Protein AF-A0A7H4MM95-F1 (afdb_monomer_lite)

pLDDT: mean 70.47, std 9.85, range [42.0, 88.12]

Radius of gyration: 16.59 Å; chains: 1; bounding box: 43×27×44 Å

Sequence (128 aa):
MDGLHAYQGLLEYTQPLLEGISPAWLCFSIFAFNIIGHVPGAAVAQMTFTHKIFGPMLDGRRRARRRGTTAVLLASSQVDWFGPFPSSDMFGQMGLAQSTHLKYMLYNGWAIVVANIILFALLFQILV

Structure (mmCIF, N/CA/C/O backbone):
data_AF-A0A7H4MM95-F1
#
_entry.id   AF-A0A7H4MM95-F1
#
loop_
_atom_site.group_PDB
_atom_site.id
_atom_site.type_symbol
_atom_site.label_atom_id
_atom_site.label_alt_id
_atom_site.label_comp_id
_atom_site.label_asym_id
_atom_site.label_entity_id
_atom_site.label_seq_id
_atom_site.pdbx_PDB_ins_code
_atom_site.Cartn_x
_atom_site.Cartn_y
_atom_site.Cartn_z
_atom_site.occupancy
_atom_site.B_iso_or_equiv
_atom_site.auth_seq_id
_atom_site.auth_comp_id
_atom_site.auth_asym_id
_atom_site.auth_atom_id
_atom_site.pdbx_PDB_model_num
ATOM 1 N N . MET A 1 1 ? 16.427 20.203 0.662 1.00 42.00 1 MET A N 1
ATOM 2 C CA . MET A 1 1 ? 15.439 19.248 0.098 1.00 42.00 1 MET A CA 1
ATOM 3 C C . MET A 1 1 ? 16.217 18.052 -0.461 1.00 42.00 1 MET A C 1
ATOM 5 O O . MET A 1 1 ? 16.058 17.707 -1.621 1.00 42.00 1 MET A O 1
ATOM 9 N N . ASP A 1 2 ? 17.043 17.401 0.372 1.00 45.53 2 ASP A N 1
ATOM 10 C CA . ASP A 1 2 ? 18.252 16.694 -0.111 1.00 45.53 2 ASP A CA 1
ATOM 11 C C . ASP A 1 2 ? 18.274 15.184 0.201 1.00 45.53 2 ASP A C 1
ATOM 13 O O . ASP A 1 2 ? 19.254 14.496 -0.057 1.00 45.53 2 ASP A O 1
ATOM 17 N N . GLY A 1 3 ? 17.180 14.631 0.736 1.00 51.78 3 GLY A N 1
ATOM 18 C CA . GLY A 1 3 ? 17.105 13.220 1.148 1.00 51.78 3 GLY A CA 1
ATOM 19 C C . GLY A 1 3 ? 16.715 12.218 0.052 1.00 51.78 3 GLY A C 1
ATOM 20 O O . GLY A 1 3 ? 16.711 11.018 0.310 1.00 51.78 3 GLY A O 1
ATOM 21 N N . LEU A 1 4 ? 16.353 12.671 -1.157 1.00 55.25 4 LEU A N 1
ATOM 22 C CA . LEU A 1 4 ? 15.819 11.793 -2.214 1.00 55.25 4 LEU A CA 1
ATOM 23 C C . LEU A 1 4 ? 16.856 11.301 -3.238 1.00 55.25 4 LEU A C 1
ATOM 25 O O . LEU A 1 4 ? 16.538 10.421 -4.036 1.00 55.25 4 LEU A O 1
ATOM 29 N N . HIS A 1 5 ? 18.096 11.797 -3.195 1.00 56.81 5 HIS A N 1
ATOM 30 C CA . HIS A 1 5 ? 19.159 11.380 -4.121 1.00 56.81 5 HIS A CA 1
ATOM 31 C C . HIS A 1 5 ? 19.558 9.907 -3.959 1.00 56.81 5 HIS A C 1
ATOM 33 O O . HIS A 1 5 ? 19.860 9.241 -4.944 1.00 56.81 5 HIS A O 1
ATOM 39 N N . ALA A 1 6 ? 19.482 9.363 -2.740 1.00 62.00 6 ALA A N 1
ATOM 40 C CA . ALA A 1 6 ? 19.712 7.938 -2.503 1.00 62.00 6 ALA A CA 1
ATOM 41 C C . ALA A 1 6 ? 18.673 7.064 -3.225 1.00 62.00 6 ALA A C 1
ATOM 43 O O . ALA A 1 6 ? 19.019 6.033 -3.797 1.00 62.00 6 ALA A O 1
ATOM 44 N N . TYR A 1 7 ? 17.412 7.510 -3.263 1.00 57.84 7 TYR A N 1
ATOM 45 C CA . TYR A 1 7 ? 16.354 6.811 -3.988 1.00 57.84 7 TYR A CA 1
ATOM 46 C C . TYR A 1 7 ? 16.549 6.899 -5.494 1.00 57.84 7 TYR A C 1
ATOM 48 O O . TYR A 1 7 ? 16.297 5.902 -6.152 1.00 57.84 7 TYR A O 1
ATOM 56 N N . GLN A 1 8 ? 17.029 8.035 -6.017 1.00 59.84 8 GLN A N 1
ATOM 57 C CA . GLN A 1 8 ? 17.379 8.216 -7.433 1.00 59.84 8 GLN A CA 1
ATOM 58 C C . GLN A 1 8 ? 18.567 7.337 -7.865 1.00 59.84 8 GLN A C 1
ATOM 60 O O . GLN A 1 8 ? 18.514 6.730 -8.929 1.00 59.84 8 GLN A O 1
ATOM 65 N N . GLY A 1 9 ? 19.594 7.193 -7.023 1.00 63.31 9 GLY A N 1
ATOM 66 C CA . GLY A 1 9 ? 20.711 6.280 -7.293 1.00 63.31 9 GLY A CA 1
ATOM 67 C C . GLY A 1 9 ? 20.302 4.804 -7.231 1.00 63.31 9 GLY A C 1
ATOM 68 O O . GLY A 1 9 ? 20.689 4.009 -8.085 1.00 63.31 9 GLY A O 1
ATOM 69 N N . LEU A 1 10 ? 19.456 4.430 -6.263 1.00 61.62 10 LEU A N 1
ATOM 70 C CA . LEU A 1 10 ? 18.889 3.079 -6.188 1.00 61.62 10 LEU A CA 1
ATOM 71 C C . LEU A 1 10 ? 18.005 2.787 -7.408 1.00 61.62 10 LEU A C 1
ATOM 73 O O . LEU A 1 10 ? 18.008 1.689 -7.950 1.00 61.62 10 LEU A O 1
ATOM 77 N N . LEU A 1 11 ? 17.286 3.801 -7.871 1.00 62.47 11 LEU A N 1
ATOM 78 C CA . LEU A 1 11 ? 16.477 3.807 -9.080 1.00 62.47 11 LEU A CA 1
ATOM 79 C C . LEU A 1 11 ? 17.277 3.443 -10.329 1.00 62.47 11 LEU A C 1
ATOM 81 O O . LEU A 1 11 ? 16.923 2.482 -11.007 1.00 62.47 11 LEU A O 1
ATOM 85 N N . GLU A 1 12 ? 18.364 4.167 -10.593 1.00 64.75 12 GLU A N 1
ATOM 86 C CA . GLU A 1 12 ? 19.253 3.918 -11.733 1.00 64.75 12 GLU A CA 1
ATOM 87 C C . GLU A 1 12 ? 19.874 2.519 -11.662 1.00 64.75 12 GLU A C 1
ATOM 89 O O . GLU A 1 12 ? 19.964 1.823 -12.673 1.00 64.75 12 GLU A O 1
ATOM 94 N N . TYR A 1 13 ? 20.216 2.063 -10.454 1.00 66.31 13 TYR A N 1
ATOM 95 C CA . TYR A 1 13 ? 20.747 0.721 -10.222 1.00 66.31 13 TYR A CA 1
ATOM 96 C C . TYR A 1 13 ? 19.710 -0.393 -10.451 1.00 66.31 13 TYR A C 1
ATOM 98 O O . TYR A 1 13 ? 20.045 -1.468 -10.947 1.00 66.31 13 TYR A O 1
ATOM 106 N N . THR A 1 14 ? 18.438 -0.150 -10.119 1.00 62.78 14 THR A N 1
ATOM 107 C CA . THR A 1 14 ? 17.363 -1.157 -10.227 1.00 62.78 14 THR A CA 1
ATOM 108 C C . THR A 1 14 ? 16.657 -1.114 -11.588 1.00 62.78 14 THR A C 1
ATOM 110 O O . THR A 1 14 ? 15.997 -2.075 -11.977 1.00 62.78 14 THR A O 1
ATOM 113 N N . GLN A 1 15 ? 16.817 -0.035 -12.358 1.00 62.25 15 GLN A N 1
ATOM 114 C CA . GLN A 1 15 ? 16.255 0.143 -13.698 1.00 62.25 15 GLN A CA 1
ATOM 115 C C . GLN A 1 15 ? 16.483 -1.049 -14.657 1.00 62.25 15 GLN A C 1
ATOM 117 O O . GLN A 1 15 ? 15.501 -1.475 -15.270 1.00 62.25 15 GLN A O 1
ATOM 122 N N . PRO A 1 16 ? 17.685 -1.661 -14.755 1.00 64.06 16 PRO A N 1
ATOM 123 C CA . PRO A 1 16 ? 17.889 -2.859 -15.580 1.00 64.06 16 PRO A CA 1
ATOM 124 C C . PRO A 1 16 ? 17.166 -4.110 -15.045 1.00 64.06 16 PRO A C 1
ATOM 126 O O . PRO A 1 16 ? 16.710 -4.936 -15.829 1.00 64.06 16 PRO A O 1
ATOM 129 N N . LEU A 1 17 ? 16.977 -4.243 -13.726 1.00 60.66 17 LEU A N 1
ATOM 130 C CA . LEU A 1 17 ? 16.156 -5.317 -13.137 1.00 60.66 17 LEU A CA 1
ATOM 131 C C . LEU A 1 17 ? 14.666 -5.143 -13.456 1.00 60.66 17 LEU A C 1
ATOM 133 O O . LEU A 1 17 ? 13.923 -6.119 -13.570 1.00 60.66 17 LEU A O 1
ATOM 137 N N . LEU A 1 18 ? 14.223 -3.898 -13.623 1.00 59.38 18 LEU A N 1
ATOM 138 C CA . LEU A 1 18 ? 12.845 -3.580 -13.966 1.00 59.38 18 LEU A CA 1
ATOM 139 C C . LEU A 1 18 ? 12.516 -3.906 -15.432 1.00 59.38 18 LEU A C 1
ATOM 141 O O . LEU A 1 18 ? 11.334 -4.089 -15.731 1.00 59.38 18 LEU A O 1
ATOM 145 N N . GLU A 1 19 ? 13.500 -4.001 -16.341 1.00 61.16 19 GLU A N 1
ATOM 146 C CA . GLU A 1 19 ? 13.320 -4.324 -17.776 1.00 61.16 19 GLU A CA 1
ATOM 147 C C . GLU A 1 19 ? 12.635 -5.667 -18.041 1.00 61.16 19 GLU A C 1
ATOM 149 O O . GLU A 1 19 ? 11.854 -5.758 -18.986 1.00 61.16 19 GLU A O 1
ATOM 154 N N . GLY A 1 20 ? 12.798 -6.651 -17.155 1.00 62.22 20 GLY A N 1
ATOM 155 C CA . GLY A 1 20 ? 12.114 -7.946 -17.253 1.00 62.22 20 GLY A CA 1
ATOM 156 C C . GLY A 1 20 ? 10.675 -7.977 -16.718 1.00 62.22 20 GLY A C 1
ATOM 157 O O . GLY A 1 20 ? 9.973 -8.964 -16.928 1.00 62.22 20 GLY A O 1
ATOM 158 N N . ILE A 1 21 ? 10.212 -6.931 -16.020 1.00 65.69 21 ILE A N 1
ATOM 159 C CA . ILE A 1 21 ? 8.912 -6.927 -15.330 1.00 65.69 21 ILE A CA 1
ATOM 160 C C . ILE A 1 21 ? 7.864 -6.194 -16.170 1.00 65.69 21 ILE A C 1
ATOM 162 O O . ILE A 1 21 ? 8.040 -5.024 -16.528 1.00 65.69 21 ILE A O 1
ATOM 166 N N . SER A 1 22 ? 6.736 -6.868 -16.434 1.00 71.44 22 SER A N 1
ATOM 167 C CA . SER A 1 22 ? 5.593 -6.250 -17.118 1.00 71.44 22 SER A CA 1
ATOM 168 C C . SER A 1 22 ? 5.121 -4.996 -16.362 1.00 71.44 22 SER A C 1
ATOM 170 O O . SER A 1 22 ? 5.075 -5.001 -15.127 1.00 71.44 22 SER A O 1
ATOM 172 N N . PRO A 1 23 ? 4.752 -3.910 -17.057 1.00 68.75 23 PRO A N 1
ATOM 173 C CA . PRO A 1 23 ? 4.435 -2.663 -16.374 1.00 68.75 23 PRO A CA 1
ATOM 174 C C . PRO A 1 23 ? 3.180 -2.760 -15.478 1.00 68.75 23 PRO A C 1
ATOM 176 O O . PRO A 1 23 ? 3.099 -2.034 -14.487 1.00 68.75 23 PRO A O 1
ATOM 179 N N . ALA A 1 24 ? 2.269 -3.711 -15.731 1.00 72.00 24 ALA A N 1
ATOM 180 C CA . ALA A 1 24 ? 1.158 -4.045 -14.833 1.00 72.00 24 ALA A CA 1
ATOM 181 C C . ALA A 1 24 ? 1.643 -4.627 -13.491 1.00 72.00 24 ALA A C 1
ATOM 183 O O . ALA A 1 24 ? 1.217 -4.179 -12.426 1.00 72.00 24 ALA A O 1
ATOM 184 N N . TRP A 1 25 ? 2.593 -5.570 -13.527 1.00 73.75 25 TRP A N 1
ATOM 185 C CA . TRP A 1 25 ? 3.208 -6.134 -12.319 1.00 73.75 25 TRP A CA 1
ATOM 186 C C . TRP A 1 25 ? 3.992 -5.099 -11.523 1.00 73.75 25 TRP A C 1
ATOM 188 O O . TRP A 1 25 ? 3.969 -5.121 -10.298 1.00 73.75 25 TRP A O 1
ATOM 198 N N . LEU A 1 26 ? 4.647 -4.159 -12.201 1.00 76.06 26 LEU A N 1
ATOM 199 C CA . LEU A 1 26 ? 5.333 -3.059 -11.534 1.00 76.06 26 LEU A CA 1
ATOM 200 C C . LEU A 1 26 ? 4.348 -2.150 -10.781 1.00 76.06 26 LEU A C 1
ATOM 202 O O . LEU A 1 26 ? 4.585 -1.826 -9.619 1.00 76.06 26 LEU A O 1
ATOM 206 N N . CYS A 1 27 ? 3.222 -1.790 -11.407 1.00 76.12 27 CYS A N 1
ATOM 207 C CA . CYS A 1 27 ? 2.165 -1.010 -10.754 1.00 76.12 27 CYS A CA 1
ATOM 208 C C . CYS A 1 27 ? 1.571 -1.758 -9.552 1.00 76.12 27 CYS A C 1
ATOM 210 O O . CYS A 1 27 ? 1.384 -1.168 -8.487 1.00 76.12 27 CYS A O 1
ATOM 212 N N . PHE A 1 28 ? 1.347 -3.065 -9.699 1.00 80.50 28 PHE A N 1
ATOM 213 C CA . PHE A 1 28 ? 0.857 -3.911 -8.617 1.00 80.50 28 PHE A CA 1
ATOM 214 C C . PHE A 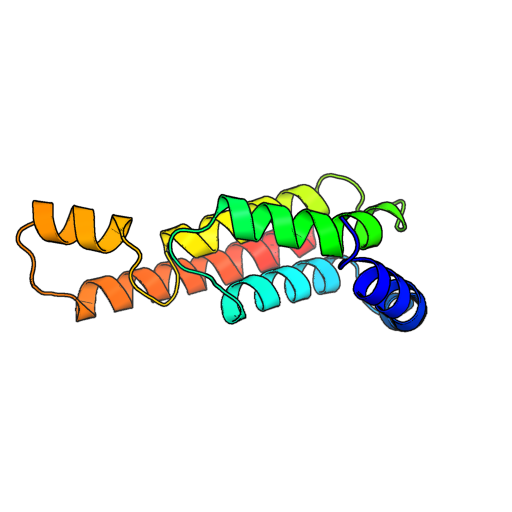1 28 ? 1.847 -4.005 -7.449 1.00 80.50 28 PHE A C 1
ATOM 216 O O . PHE A 1 28 ? 1.438 -3.866 -6.301 1.00 80.50 28 PHE A O 1
ATOM 223 N N . SER A 1 29 ? 3.147 -4.161 -7.709 1.00 78.62 29 SER A N 1
ATOM 224 C CA . SER A 1 29 ? 4.174 -4.203 -6.659 1.00 78.62 29 SER A CA 1
ATOM 225 C C . SER A 1 29 ? 4.266 -2.891 -5.876 1.00 78.62 29 SER A C 1
ATOM 227 O O . SER A 1 29 ? 4.387 -2.914 -4.653 1.00 78.62 29 SER A O 1
ATOM 229 N N . ILE A 1 30 ? 4.155 -1.742 -6.554 1.00 78.50 30 ILE A N 1
ATOM 230 C CA . ILE A 1 30 ? 4.118 -0.429 -5.887 1.00 78.50 30 ILE A CA 1
ATOM 231 C C . ILE A 1 30 ? 2.856 -0.305 -5.028 1.00 78.50 30 ILE A C 1
ATOM 233 O O . ILE A 1 30 ? 2.908 0.183 -3.900 1.00 78.50 30 ILE A O 1
ATOM 237 N N . PHE A 1 31 ? 1.716 -0.762 -5.539 1.00 80.50 31 PHE A N 1
ATOM 238 C CA . PHE A 1 31 ? 0.473 -0.784 -4.780 1.00 80.50 31 PHE A CA 1
ATOM 239 C C . PHE A 1 31 ? 0.559 -1.700 -3.546 1.00 80.50 31 PHE A C 1
ATOM 241 O O . PHE A 1 31 ? 0.214 -1.269 -2.448 1.00 80.50 31 PHE A O 1
ATOM 248 N N . ALA A 1 32 ? 1.103 -2.910 -3.686 1.00 80.31 32 ALA A N 1
ATOM 249 C CA . ALA A 1 32 ? 1.331 -3.834 -2.576 1.00 80.31 32 ALA A CA 1
ATOM 250 C C . ALA A 1 32 ? 2.275 -3.241 -1.515 1.00 80.31 32 ALA A C 1
ATOM 252 O O . ALA A 1 32 ? 2.005 -3.349 -0.319 1.00 80.31 32 ALA A O 1
ATOM 253 N N . PHE A 1 33 ? 3.333 -2.543 -1.938 1.00 79.31 33 PHE A N 1
ATOM 254 C CA . PHE A 1 33 ? 4.213 -1.807 -1.029 1.00 79.31 33 PHE A CA 1
ATOM 255 C C . PHE A 1 33 ? 3.447 -0.750 -0.219 1.00 79.31 33 PHE A C 1
ATOM 257 O O . PHE A 1 33 ? 3.654 -0.642 0.986 1.00 79.31 33 PHE A O 1
ATOM 264 N N . ASN A 1 34 ? 2.515 -0.024 -0.843 1.00 77.19 34 ASN A N 1
ATOM 265 C CA . ASN A 1 34 ? 1.688 0.975 -0.156 1.00 77.19 34 ASN A CA 1
ATOM 266 C C . ASN A 1 34 ? 0.647 0.370 0.804 1.00 77.19 34 ASN A C 1
ATOM 268 O O . ASN A 1 34 ? 0.208 1.062 1.718 1.00 77.19 34 ASN A O 1
ATOM 272 N N . ILE A 1 35 ? 0.262 -0.899 0.628 1.00 74.75 35 ILE A N 1
ATOM 273 C CA . ILE A 1 35 ? -0.578 -1.627 1.595 1.00 74.75 35 ILE A CA 1
ATOM 274 C C . ILE A 1 35 ? 0.225 -2.015 2.838 1.00 74.75 35 ILE A C 1
ATOM 276 O O . ILE A 1 35 ? -0.270 -1.892 3.955 1.00 74.75 35 ILE A O 1
ATOM 280 N N . ILE A 1 36 ? 1.465 -2.475 2.654 1.00 73.06 36 ILE A N 1
ATOM 281 C CA . ILE A 1 36 ? 2.322 -2.935 3.756 1.00 73.06 36 ILE A CA 1
ATOM 282 C C . ILE A 1 36 ? 2.914 -1.749 4.526 1.00 73.06 36 ILE A C 1
ATOM 284 O O . ILE A 1 36 ? 2.900 -1.739 5.753 1.00 73.06 36 ILE A O 1
ATOM 288 N N . GLY A 1 37 ? 3.420 -0.739 3.815 1.00 64.56 37 GLY A N 1
ATOM 289 C CA . GLY A 1 37 ? 3.998 0.484 4.381 1.00 64.56 37 GLY A CA 1
ATOM 290 C C . GLY A 1 37 ? 2.959 1.545 4.745 1.00 64.56 37 GLY A C 1
ATOM 291 O O . GLY A 1 37 ? 3.281 2.732 4.757 1.00 64.56 37 GLY A O 1
ATOM 292 N N . HIS A 1 38 ? 1.713 1.132 4.964 1.00 67.50 38 HIS A N 1
ATOM 293 C CA . HIS A 1 38 ? 0.593 2.034 5.155 1.00 67.50 38 HIS A CA 1
ATOM 294 C C . HIS A 1 38 ? 0.742 2.883 6.433 1.00 67.50 38 HIS A C 1
ATOM 296 O O . HIS A 1 38 ? 1.003 2.353 7.514 1.00 67.50 38 HIS A O 1
ATOM 302 N N . VAL A 1 39 ? 0.542 4.201 6.309 1.00 65.94 39 VAL A N 1
ATOM 303 C CA . VAL A 1 39 ? 0.539 5.153 7.432 1.00 65.94 39 VAL A CA 1
ATOM 304 C C . VAL A 1 39 ? -0.887 5.683 7.646 1.00 65.94 39 VAL A C 1
ATOM 306 O O . VAL A 1 39 ? -1.338 6.467 6.810 1.00 65.94 39 VAL A O 1
ATOM 309 N N . PRO A 1 40 ? -1.584 5.303 8.739 1.00 62.00 40 PRO A N 1
ATOM 310 C CA . PRO A 1 40 ? -2.979 5.685 8.968 1.00 62.00 40 PRO A CA 1
ATOM 311 C C . PRO A 1 40 ? -3.174 7.196 9.148 1.00 62.00 40 PRO A C 1
ATOM 313 O O . PRO A 1 40 ? -2.455 7.838 9.916 1.00 62.00 40 PRO A O 1
ATOM 316 N N . GLY A 1 41 ? -4.195 7.753 8.497 1.00 61.12 41 GLY A N 1
ATOM 317 C CA . GLY A 1 41 ? -4.559 9.171 8.549 1.00 61.12 41 GLY A CA 1
ATOM 318 C C . GLY A 1 41 ? -3.672 10.079 7.693 1.00 61.12 41 GLY A C 1
ATOM 319 O O . GLY A 1 41 ? -3.689 11.299 7.874 1.00 61.12 41 GLY A O 1
ATOM 320 N N . ALA A 1 42 ? -2.878 9.511 6.783 1.00 69.19 42 ALA A N 1
ATOM 321 C CA . ALA A 1 42 ? -1.878 10.234 6.005 1.00 69.19 42 ALA A CA 1
ATOM 322 C C . ALA A 1 42 ? -1.983 9.969 4.492 1.00 69.19 42 ALA A C 1
ATOM 324 O O . ALA A 1 42 ? -0.966 10.022 3.795 1.00 69.19 42 ALA A O 1
ATOM 325 N N . ALA A 1 43 ? -3.193 9.754 3.952 1.00 69.62 43 ALA A N 1
ATOM 326 C CA . ALA A 1 43 ? -3.452 9.508 2.523 1.00 69.62 43 ALA A CA 1
ATOM 327 C C . ALA A 1 43 ? -2.656 10.425 1.581 1.00 69.62 43 ALA A C 1
ATOM 329 O O . ALA A 1 43 ? -2.031 9.969 0.623 1.00 69.62 43 ALA A O 1
ATOM 330 N N . VAL A 1 44 ? -2.655 11.733 1.861 1.00 71.50 44 VAL A N 1
ATOM 331 C CA . VAL A 1 44 ? -1.974 12.738 1.029 1.00 71.50 44 VAL A CA 1
ATOM 332 C C . VAL A 1 44 ? -0.453 12.596 1.118 1.00 71.50 44 VAL A C 1
ATOM 334 O O . VAL A 1 44 ? 0.240 12.741 0.108 1.00 71.50 44 VAL A O 1
ATOM 337 N N . ALA A 1 45 ? 0.084 12.275 2.297 1.00 72.94 45 ALA A N 1
ATOM 338 C CA . ALA A 1 45 ? 1.515 12.048 2.480 1.00 72.94 45 ALA A CA 1
ATOM 339 C C . ALA A 1 45 ? 1.960 10.751 1.792 1.00 72.94 45 ALA A C 1
ATOM 341 O O . ALA A 1 45 ? 2.976 10.759 1.097 1.00 72.94 45 ALA A O 1
ATOM 342 N N . GLN A 1 46 ? 1.164 9.683 1.903 1.00 71.56 46 GLN A N 1
ATOM 343 C CA . GLN A 1 46 ? 1.397 8.409 1.226 1.00 71.56 46 GLN A CA 1
ATOM 344 C C . GLN A 1 46 ? 1.397 8.599 -0.298 1.00 71.56 46 GLN A C 1
ATOM 346 O O . GLN A 1 46 ? 2.374 8.251 -0.955 1.00 71.56 46 GLN A O 1
ATOM 351 N N . MET A 1 47 ? 0.386 9.273 -0.856 1.00 74.12 47 MET A N 1
ATOM 352 C CA . MET A 1 47 ? 0.326 9.600 -2.287 1.00 74.12 47 MET A CA 1
ATOM 353 C C . MET A 1 47 ? 1.512 10.467 -2.738 1.00 74.12 47 MET A C 1
ATOM 355 O O . MET A 1 47 ? 2.111 10.205 -3.782 1.00 74.12 47 MET A O 1
ATOM 359 N N . THR A 1 48 ? 1.886 11.482 -1.953 1.00 75.25 48 THR A N 1
ATOM 360 C CA . THR A 1 48 ? 3.018 12.369 -2.271 1.00 75.25 48 THR A CA 1
ATOM 361 C C . THR A 1 48 ? 4.344 11.614 -2.250 1.00 75.25 48 THR A C 1
ATOM 363 O O . THR A 1 48 ? 5.193 11.840 -3.111 1.00 75.25 48 THR A O 1
ATOM 366 N N . PHE A 1 49 ? 4.533 10.704 -1.296 1.00 75.62 49 PHE A N 1
ATOM 367 C CA . PHE A 1 49 ? 5.718 9.858 -1.200 1.00 75.62 49 PHE A CA 1
ATOM 368 C C . PHE A 1 49 ? 5.798 8.877 -2.373 1.00 75.62 49 PHE A C 1
ATOM 370 O O . PHE A 1 49 ? 6.820 8.834 -3.060 1.00 75.62 49 PHE A O 1
ATOM 377 N N . THR A 1 50 ? 4.700 8.173 -2.678 1.00 75.19 50 THR A N 1
ATOM 378 C CA . THR A 1 50 ? 4.614 7.287 -3.845 1.00 75.19 50 THR A CA 1
ATOM 379 C C . THR A 1 50 ? 4.917 8.056 -5.134 1.00 75.19 50 THR A C 1
ATOM 381 O O . THR A 1 50 ? 5.715 7.601 -5.948 1.00 75.19 50 THR A O 1
ATOM 384 N N . HIS A 1 51 ? 4.351 9.253 -5.308 1.00 74.56 51 HIS A N 1
ATOM 385 C CA . HIS A 1 51 ? 4.610 10.093 -6.478 1.00 74.56 51 HIS A CA 1
ATOM 386 C C . HIS A 1 51 ? 6.076 10.535 -6.570 1.00 74.56 51 HIS A C 1
ATOM 388 O O . HIS A 1 51 ? 6.658 10.517 -7.651 1.00 74.56 51 HIS A O 1
ATOM 394 N N . LYS A 1 52 ? 6.698 10.915 -5.450 1.00 73.31 52 LYS A N 1
ATOM 395 C CA . LYS A 1 52 ? 8.088 11.391 -5.433 1.00 73.31 52 LYS A CA 1
ATOM 396 C C . LYS A 1 52 ? 9.113 10.286 -5.708 1.00 73.31 52 LYS A C 1
ATOM 398 O O . LYS A 1 52 ? 10.131 10.579 -6.326 1.00 73.31 52 LYS A O 1
ATOM 403 N N . ILE A 1 53 ? 8.856 9.050 -5.278 1.00 72.44 53 ILE A N 1
ATOM 404 C CA . ILE A 1 53 ? 9.764 7.911 -5.504 1.00 72.44 53 ILE A CA 1
ATOM 405 C C . ILE A 1 53 ? 9.499 7.244 -6.854 1.00 72.44 53 ILE A C 1
ATOM 407 O O . ILE A 1 53 ? 10.428 7.006 -7.620 1.00 72.44 53 ILE A O 1
ATOM 411 N N . PHE A 1 54 ? 8.235 6.955 -7.163 1.00 69.62 54 PHE A N 1
ATOM 412 C CA . PHE A 1 54 ? 7.864 6.129 -8.313 1.00 69.62 54 PHE A CA 1
ATOM 413 C C . PHE A 1 54 ? 7.394 6.938 -9.530 1.00 69.62 54 PHE A C 1
ATOM 415 O O . PHE A 1 54 ? 7.335 6.401 -10.634 1.00 69.62 54 PHE A O 1
ATOM 422 N N . GLY A 1 55 ? 7.095 8.232 -9.381 1.00 65.94 55 GLY A N 1
ATOM 423 C CA . GLY A 1 55 ? 6.775 9.116 -10.509 1.00 65.94 55 GLY A CA 1
ATOM 424 C C . GLY A 1 55 ? 7.891 9.155 -11.564 1.00 65.94 55 GLY A C 1
ATOM 425 O O . GLY A 1 55 ? 7.614 8.865 -12.730 1.00 65.94 55 GLY A O 1
ATOM 426 N N . PRO A 1 56 ? 9.160 9.392 -11.173 1.00 64.88 56 PRO A N 1
ATOM 427 C CA . PRO A 1 56 ? 10.295 9.339 -12.096 1.00 64.88 56 PRO A CA 1
ATOM 428 C C . PRO A 1 56 ? 10.523 7.948 -12.725 1.00 64.88 56 PRO A C 1
ATOM 430 O O . PRO A 1 56 ? 10.913 7.879 -13.889 1.00 64.88 56 PRO A O 1
ATOM 433 N N . MET A 1 57 ? 10.224 6.844 -12.009 1.00 62.00 57 MET A N 1
ATOM 434 C CA . MET A 1 57 ? 10.292 5.463 -12.547 1.00 62.00 57 MET A CA 1
ATOM 435 C C . MET A 1 57 ? 9.350 5.257 -13.736 1.00 62.00 57 MET A C 1
ATOM 437 O O . MET A 1 57 ? 9.689 4.588 -14.712 1.00 62.00 57 MET A O 1
ATOM 441 N N . LEU A 1 58 ? 8.135 5.792 -13.628 1.00 59.84 58 LEU A N 1
ATOM 442 C CA . LEU A 1 58 ? 7.057 5.542 -14.582 1.00 59.84 58 LEU A CA 1
ATOM 443 C C . LEU A 1 58 ? 7.135 6.466 -15.808 1.00 59.84 58 LEU A C 1
ATOM 445 O O . LEU A 1 58 ? 6.726 6.059 -16.897 1.00 59.84 58 LEU A O 1
ATOM 449 N N . ASP A 1 59 ? 7.712 7.665 -15.675 1.00 57.31 59 ASP A N 1
ATOM 450 C CA . ASP A 1 59 ? 7.909 8.605 -16.791 1.00 57.31 59 ASP A CA 1
ATOM 451 C C . ASP A 1 59 ? 8.996 8.148 -17.788 1.00 57.31 59 ASP A C 1
ATOM 453 O O . ASP A 1 59 ? 8.912 8.460 -18.980 1.00 57.31 59 ASP A O 1
ATOM 457 N N . GLY A 1 60 ? 9.970 7.341 -17.344 1.00 53.88 60 GLY A N 1
ATOM 458 C CA . GLY A 1 60 ? 10.999 6.742 -18.207 1.00 53.88 60 GLY A CA 1
ATOM 459 C C . GLY A 1 60 ? 10.462 5.693 -19.196 1.00 53.88 60 GLY A C 1
ATOM 460 O O . GLY A 1 60 ? 11.073 5.439 -20.236 1.00 53.88 60 GLY A O 1
ATOM 461 N N . ARG A 1 61 ? 9.281 5.111 -18.940 1.00 56.19 61 ARG A N 1
ATOM 462 C CA . ARG A 1 61 ? 8.646 4.098 -19.802 1.00 56.19 61 ARG A CA 1
ATOM 463 C C . ARG A 1 61 ? 7.501 4.695 -20.619 1.00 56.19 61 ARG A C 1
ATOM 465 O O . ARG A 1 61 ? 6.358 4.781 -20.181 1.00 56.19 61 ARG A O 1
ATOM 472 N N . ARG A 1 62 ? 7.796 5.027 -21.881 1.00 50.47 62 ARG A N 1
ATOM 473 C CA . ARG A 1 62 ? 6.907 5.691 -22.865 1.00 50.47 62 ARG A CA 1
ATOM 474 C C . ARG A 1 62 ? 5.475 5.133 -23.037 1.00 50.47 62 ARG A C 1
ATOM 476 O O . ARG A 1 62 ? 4.659 5.864 -23.591 1.00 50.47 62 ARG A O 1
ATOM 483 N N . ARG A 1 63 ? 5.138 3.902 -22.616 1.00 47.09 63 ARG A N 1
ATOM 484 C CA . ARG A 1 63 ? 3.809 3.281 -22.857 1.00 47.09 63 ARG A CA 1
ATOM 485 C C . ARG A 1 63 ? 2.837 3.265 -21.664 1.00 47.09 63 ARG A C 1
ATOM 487 O O . ARG A 1 63 ? 1.640 3.246 -21.907 1.00 47.09 63 ARG A O 1
ATOM 494 N N . ALA A 1 64 ? 3.297 3.385 -20.414 1.00 51.78 64 ALA A N 1
ATOM 495 C CA . ALA A 1 64 ? 2.434 3.317 -19.213 1.00 51.78 64 ALA A CA 1
ATOM 496 C C . ALA A 1 64 ? 2.084 4.700 -18.601 1.00 51.78 64 ALA A C 1
ATOM 498 O O . ALA A 1 64 ? 1.451 4.810 -17.551 1.00 51.78 64 ALA A O 1
ATOM 499 N N . ARG A 1 65 ? 2.491 5.777 -19.284 1.00 54.91 65 ARG A N 1
ATOM 500 C CA . ARG A 1 65 ? 2.928 7.060 -18.706 1.00 54.91 65 ARG A CA 1
ATOM 501 C C . ARG A 1 65 ? 1.915 7.894 -17.904 1.00 54.91 65 ARG A C 1
ATOM 503 O O . ARG A 1 65 ? 2.334 8.738 -17.124 1.00 54.91 65 ARG A O 1
ATOM 510 N N . ARG A 1 66 ? 0.601 7.736 -18.079 1.00 56.31 66 ARG A N 1
ATOM 511 C CA . ARG A 1 66 ? -0.377 8.561 -17.326 1.00 56.31 66 ARG A CA 1
ATOM 512 C C . ARG A 1 66 ? -1.436 7.746 -16.618 1.00 56.31 66 ARG A C 1
ATOM 514 O O . ARG A 1 66 ? -1.672 7.966 -15.442 1.00 56.31 66 ARG A O 1
ATOM 521 N N . ARG A 1 67 ? -2.055 6.789 -17.310 1.00 61.72 67 ARG A N 1
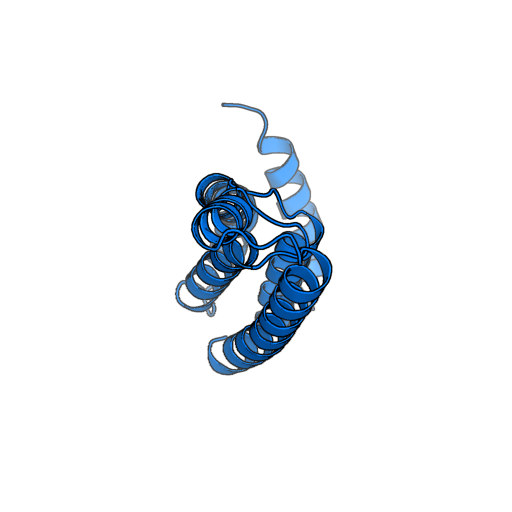ATOM 522 C CA . ARG A 1 67 ? -3.183 6.046 -16.743 1.00 61.72 67 ARG A CA 1
ATOM 523 C C . ARG A 1 67 ? -2.739 5.103 -15.615 1.00 61.72 67 ARG A C 1
ATOM 525 O O . ARG A 1 67 ? -3.347 5.140 -14.553 1.00 61.72 67 ARG A O 1
ATOM 532 N N . GLY A 1 68 ? -1.644 4.355 -15.799 1.00 63.56 68 GLY A N 1
ATOM 533 C CA . GLY A 1 68 ? -1.085 3.459 -14.773 1.00 63.56 68 GLY A CA 1
ATOM 534 C C . GLY A 1 68 ? -0.573 4.204 -13.537 1.00 63.56 68 GLY A C 1
ATOM 535 O O . GLY A 1 68 ? -0.935 3.861 -12.417 1.00 63.56 68 GLY A O 1
ATOM 536 N N . THR A 1 69 ? 0.176 5.293 -13.732 1.00 65.06 69 THR A N 1
ATOM 537 C CA . THR A 1 69 ? 0.662 6.147 -12.634 1.00 65.06 69 THR A CA 1
ATOM 538 C C . THR A 1 69 ? -0.488 6.760 -11.838 1.00 65.06 69 THR A C 1
ATOM 540 O O . THR A 1 69 ? -0.482 6.710 -10.612 1.00 65.06 69 THR A O 1
ATOM 543 N N . THR A 1 70 ? -1.512 7.294 -12.512 1.00 65.25 70 THR A N 1
ATOM 544 C CA . THR A 1 70 ? -2.705 7.815 -11.833 1.00 65.25 70 THR A CA 1
ATOM 545 C C . THR A 1 70 ? -3.451 6.709 -11.091 1.00 65.25 70 THR A C 1
ATOM 547 O O . THR A 1 70 ? -3.854 6.927 -9.954 1.00 65.25 70 THR A O 1
ATOM 550 N N . ALA A 1 71 ? -3.590 5.518 -11.679 1.00 70.94 71 ALA A N 1
ATOM 551 C CA . ALA A 1 71 ? -4.228 4.385 -11.019 1.00 70.94 71 ALA A CA 1
ATOM 552 C C . ALA A 1 71 ? -3.479 3.948 -9.752 1.00 70.94 71 ALA A C 1
ATOM 554 O O . ALA A 1 71 ? -4.120 3.725 -8.734 1.00 70.94 71 ALA A O 1
ATOM 555 N N . VAL A 1 72 ? -2.142 3.899 -9.773 1.00 73.50 72 VAL A N 1
ATOM 556 C CA . VAL A 1 72 ? -1.329 3.586 -8.585 1.00 73.50 72 VAL A CA 1
ATOM 557 C C . VAL A 1 72 ? -1.511 4.646 -7.503 1.00 73.50 72 VAL A C 1
ATOM 559 O O . VAL A 1 72 ? -1.720 4.296 -6.350 1.00 73.50 72 VAL A O 1
ATOM 562 N N . LEU A 1 73 ? -1.497 5.932 -7.857 1.00 75.12 73 LEU A N 1
ATOM 563 C CA . LEU A 1 73 ? -1.676 7.016 -6.885 1.00 75.12 73 LEU A CA 1
ATOM 564 C C . LEU A 1 73 ? -3.076 7.025 -6.258 1.00 75.12 73 LEU A C 1
ATOM 566 O O . LEU A 1 73 ? -3.206 7.272 -5.061 1.00 75.12 73 LEU A O 1
ATOM 570 N N . LEU A 1 74 ? -4.109 6.741 -7.056 1.00 77.75 74 LEU A N 1
ATOM 571 C CA . LEU A 1 74 ? -5.479 6.564 -6.570 1.00 77.75 74 LEU A CA 1
ATOM 572 C C . LEU A 1 74 ? -5.591 5.334 -5.665 1.00 77.75 74 LEU A C 1
ATOM 574 O O . LEU A 1 74 ? -6.255 5.389 -4.636 1.00 77.75 74 LEU A O 1
ATOM 578 N N . ALA A 1 75 ? -4.919 4.241 -6.019 1.00 74.94 75 ALA A N 1
ATOM 579 C CA . ALA A 1 75 ? -4.886 3.041 -5.196 1.00 74.94 75 ALA A CA 1
ATOM 580 C C . ALA A 1 75 ? -4.210 3.318 -3.844 1.00 74.94 75 ALA A C 1
ATOM 582 O O . ALA A 1 75 ? -4.725 2.928 -2.799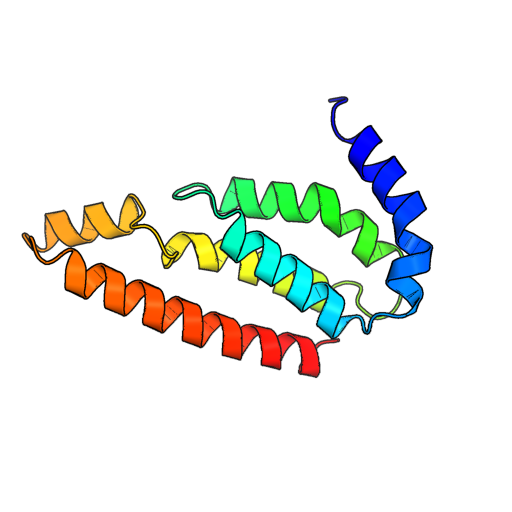 1.00 74.94 75 ALA A O 1
ATOM 583 N N . SER A 1 76 ? -3.102 4.065 -3.843 1.00 72.06 76 SER A N 1
ATOM 584 C CA . SER A 1 76 ? -2.372 4.443 -2.630 1.00 72.06 76 SER A CA 1
ATOM 585 C C . SER A 1 76 ? -3.193 5.286 -1.657 1.00 72.06 76 SER A C 1
ATOM 587 O O . SER A 1 76 ? -2.969 5.168 -0.457 1.00 72.06 76 SER A O 1
ATOM 589 N N . SER A 1 77 ? -4.114 6.132 -2.130 1.00 73.75 77 SER A N 1
ATOM 590 C CA . SER A 1 77 ? -4.937 6.972 -1.247 1.00 73.75 77 SER A CA 1
ATOM 591 C C . SER A 1 77 ? -6.132 6.227 -0.646 1.00 73.75 77 SER A C 1
ATOM 593 O O . SER A 1 77 ? -6.553 6.547 0.462 1.00 73.75 77 SER A O 1
ATOM 595 N N . GLN A 1 78 ? -6.664 5.213 -1.335 1.00 71.44 78 GLN A N 1
ATOM 596 C CA . GLN A 1 78 ? -7.810 4.428 -0.856 1.00 71.44 78 GLN A CA 1
ATOM 597 C C . GLN A 1 78 ? -7.445 3.440 0.255 1.00 71.44 78 GLN A C 1
ATOM 599 O O . GLN A 1 78 ? -8.286 3.114 1.092 1.00 71.44 78 GLN A O 1
ATOM 604 N N . VAL A 1 79 ? -6.188 2.993 0.292 1.00 66.25 79 VAL A N 1
ATOM 605 C CA . VAL A 1 79 ? -5.668 2.126 1.360 1.00 66.25 79 VAL A CA 1
ATOM 606 C C . VAL A 1 79 ? -5.719 2.822 2.729 1.00 66.25 79 VAL A C 1
ATOM 608 O O . VAL A 1 79 ? -5.918 2.142 3.724 1.00 66.25 79 VAL A O 1
ATOM 611 N N . ASP A 1 80 ? -5.629 4.156 2.790 1.00 65.88 80 ASP A N 1
ATOM 612 C CA . ASP A 1 80 ? -5.717 4.931 4.045 1.00 65.88 80 ASP A CA 1
ATOM 613 C C . ASP A 1 80 ? -7.123 5.017 4.638 1.00 65.88 80 ASP A C 1
ATOM 615 O O . ASP A 1 80 ? -7.292 5.132 5.851 1.00 65.88 80 ASP A O 1
ATOM 619 N N . TRP A 1 81 ? -8.143 4.903 3.791 1.00 60.28 81 TRP A N 1
ATOM 620 C CA . TRP A 1 81 ? -9.537 5.000 4.217 1.00 60.28 81 TRP A CA 1
ATOM 621 C C . TRP A 1 81 ? -10.069 3.719 4.855 1.00 60.28 81 TRP A C 1
ATOM 623 O O . TRP A 1 81 ? -10.892 3.779 5.763 1.00 60.28 81 TRP A O 1
ATOM 633 N N . PHE A 1 82 ? -9.598 2.564 4.388 1.00 60.25 82 PHE A N 1
ATOM 634 C CA . PHE A 1 82 ? -10.124 1.254 4.792 1.00 60.25 82 PHE A CA 1
ATOM 635 C C . PHE A 1 82 ? -9.042 0.303 5.301 1.00 60.25 82 PHE A C 1
ATOM 637 O O . PHE A 1 82 ? -9.291 -0.894 5.430 1.00 60.25 82 PHE A O 1
ATOM 644 N N . GLY A 1 83 ? -7.839 0.830 5.532 1.00 60.94 83 GLY A N 1
ATOM 645 C CA . GLY A 1 83 ? -6.626 0.070 5.790 1.00 60.94 83 GLY A CA 1
ATOM 646 C C . GLY A 1 83 ? -6.717 -0.900 6.970 1.00 60.94 83 GLY A C 1
ATOM 647 O O . GLY A 1 83 ? -7.622 -0.829 7.801 1.00 60.94 83 GLY A O 1
ATOM 648 N N . PRO A 1 84 ? -5.739 -1.816 7.082 1.00 58.78 84 PRO A N 1
ATOM 649 C CA . PRO A 1 84 ? -5.747 -2.910 8.056 1.00 58.78 84 PRO A CA 1
ATOM 650 C C . PRO A 1 84 ? -5.737 -2.443 9.517 1.00 58.78 84 PRO A C 1
ATOM 652 O O . PRO A 1 84 ? -5.953 -3.256 10.413 1.00 58.78 84 PRO A O 1
ATOM 655 N N . PHE A 1 85 ? -5.491 -1.153 9.758 1.00 65.31 85 PHE A N 1
ATOM 656 C CA . PHE A 1 85 ? -5.582 -0.521 11.062 1.00 65.31 85 PHE A CA 1
ATOM 657 C C . PHE A 1 85 ? -6.672 0.553 11.050 1.00 65.31 85 PHE A C 1
ATOM 659 O O . PHE A 1 85 ? -6.751 1.326 10.096 1.00 65.31 85 PHE A O 1
ATOM 666 N N . PRO A 1 86 ? -7.494 0.630 12.111 1.00 64.00 86 PRO A N 1
ATOM 667 C CA . PRO A 1 86 ? -8.557 1.618 12.201 1.00 64.00 86 PRO A CA 1
ATOM 668 C C . PRO A 1 86 ? -7.970 3.035 12.198 1.00 64.00 86 PRO A C 1
ATOM 670 O O . PRO A 1 86 ? -7.185 3.394 13.078 1.00 64.00 86 PRO A O 1
ATOM 673 N N . SER A 1 87 ? -8.343 3.829 11.196 1.00 70.81 87 SER A N 1
ATOM 674 C CA . SER A 1 87 ? -7.956 5.236 11.089 1.00 70.81 87 SER A CA 1
ATOM 675 C C . SER A 1 87 ? -8.834 6.120 11.985 1.00 70.81 87 SER A C 1
ATOM 677 O O . SER A 1 87 ? -9.847 5.681 12.540 1.00 70.81 87 SER A O 1
ATOM 679 N N . SER A 1 88 ? -8.451 7.389 12.142 1.00 70.69 88 SER A N 1
ATOM 680 C CA . SER A 1 88 ? -9.228 8.370 12.913 1.00 70.69 88 SER A CA 1
ATOM 681 C C . SER A 1 88 ? -10.650 8.564 12.377 1.00 70.69 88 SER A C 1
ATOM 683 O O . SER A 1 88 ? -11.553 8.815 13.171 1.00 70.69 88 SER A O 1
ATOM 685 N N . ASP A 1 89 ? -10.868 8.395 11.070 1.00 71.56 89 ASP A N 1
ATOM 686 C CA . ASP A 1 89 ? -12.202 8.436 10.462 1.00 71.56 89 ASP A CA 1
ATOM 687 C C . ASP A 1 89 ? -13.068 7.255 10.925 1.00 71.56 89 ASP A C 1
ATOM 689 O O . ASP A 1 89 ? -14.188 7.447 11.403 1.00 71.56 89 ASP A 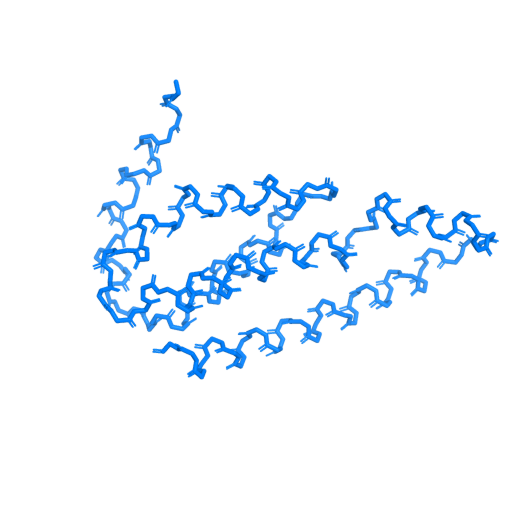O 1
ATOM 693 N N . MET A 1 90 ? -12.503 6.043 10.921 1.00 72.19 90 MET A N 1
ATOM 694 C CA . MET A 1 90 ? -13.201 4.841 11.381 1.00 72.19 90 MET A CA 1
ATOM 695 C C . MET A 1 90 ? -13.562 4.936 12.872 1.00 72.19 90 MET A C 1
ATOM 697 O O . MET A 1 90 ? -14.688 4.625 13.258 1.00 72.19 90 MET A O 1
ATOM 701 N N . PHE A 1 91 ? -12.649 5.434 13.715 1.00 74.44 91 PHE A N 1
ATOM 702 C CA . PHE A 1 91 ? -12.942 5.697 15.130 1.00 74.44 91 PHE A CA 1
ATOM 703 C C . PHE A 1 91 ? -13.962 6.823 15.332 1.00 74.44 91 PHE A C 1
ATOM 705 O O . PHE A 1 91 ? -14.811 6.718 16.218 1.00 74.44 91 PHE A O 1
ATOM 712 N N . GLY A 1 92 ? -13.909 7.877 14.515 1.00 76.75 92 GLY A N 1
ATOM 713 C CA . GLY A 1 92 ? -14.862 8.984 14.554 1.00 76.75 92 GLY A CA 1
ATOM 714 C C . GLY A 1 92 ? -16.289 8.516 14.276 1.00 76.75 92 GLY A C 1
ATOM 715 O O . GLY A 1 92 ? -17.190 8.779 15.072 1.00 76.75 92 GLY A O 1
ATOM 716 N N . GLN A 1 93 ? -16.489 7.741 13.207 1.00 78.12 93 GLN A N 1
ATOM 717 C CA . GLN A 1 93 ? -17.797 7.172 12.865 1.00 78.12 93 GLN A CA 1
ATOM 718 C C . GLN A 1 93 ? -18.277 6.153 13.904 1.00 78.12 93 GLN A C 1
ATOM 720 O O . GLN A 1 93 ? -19.454 6.126 14.260 1.00 78.12 93 GLN A O 1
ATOM 725 N N . MET A 1 94 ? -17.367 5.346 14.451 1.00 79.75 94 MET A N 1
ATOM 726 C CA . MET A 1 94 ? -17.687 4.378 15.501 1.00 79.75 94 MET A CA 1
ATOM 727 C C . MET A 1 94 ? -18.127 5.065 16.808 1.00 79.75 94 MET A C 1
ATOM 729 O O . MET A 1 94 ? -19.062 4.596 17.461 1.00 79.75 94 MET A O 1
ATOM 733 N N . GLY A 1 95 ? -17.515 6.206 17.149 1.00 79.38 95 GLY A N 1
ATOM 734 C CA . GLY A 1 95 ? -17.913 7.056 18.272 1.00 79.38 95 GLY A CA 1
ATOM 735 C C . GLY A 1 95 ? -19.282 7.711 18.074 1.00 79.38 95 GLY A C 1
ATOM 736 O O . GLY A 1 95 ? -20.097 7.705 18.996 1.00 79.38 95 GLY A O 1
ATOM 737 N N . LEU A 1 96 ? -19.579 8.198 16.863 1.00 83.38 96 LEU A N 1
ATOM 738 C CA . LEU A 1 96 ? -20.910 8.717 16.513 1.00 83.38 96 LEU A CA 1
ATOM 739 C C . LEU A 1 96 ? -21.989 7.628 16.575 1.00 83.38 96 LEU A C 1
ATOM 741 O O . LEU A 1 96 ? -23.100 7.884 17.032 1.00 83.38 96 LEU A O 1
ATOM 745 N N . ALA A 1 97 ? -21.651 6.402 16.174 1.00 81.75 97 ALA A N 1
ATOM 746 C CA . ALA A 1 97 ? -22.541 5.247 16.239 1.00 81.75 97 ALA A CA 1
ATOM 747 C C . ALA A 1 97 ? -22.675 4.640 17.651 1.00 81.75 97 ALA A C 1
ATOM 749 O O . ALA A 1 97 ? -23.386 3.649 17.808 1.00 81.75 97 ALA A O 1
ATOM 750 N N . GLN A 1 98 ? -21.978 5.184 18.661 1.00 80.31 98 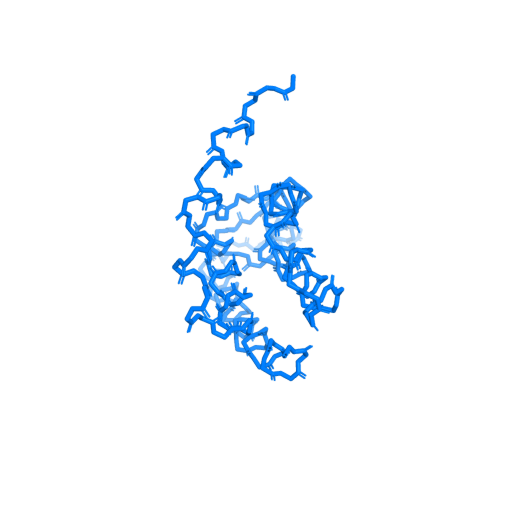GLN A N 1
ATOM 751 C CA . GLN A 1 98 ? -21.872 4.622 20.019 1.00 80.31 98 GLN A CA 1
ATOM 752 C C . GLN A 1 98 ? -21.538 3.119 20.029 1.00 80.31 98 GLN A C 1
ATOM 754 O O . GLN A 1 98 ? -21.988 2.360 20.888 1.00 80.31 98 GLN A O 1
ATOM 759 N N . SER A 1 99 ? -20.756 2.664 19.052 1.00 76.12 99 SER A N 1
ATOM 760 C CA . SER A 1 99 ? -20.438 1.251 18.889 1.00 76.12 99 SER A CA 1
ATOM 761 C C . SER A 1 99 ? -19.120 0.926 19.579 1.00 76.12 99 SER A C 1
ATOM 763 O O . SER A 1 99 ? -18.136 1.643 19.436 1.00 76.12 99 SER A O 1
ATOM 765 N N . THR A 1 100 ? -19.067 -0.188 20.306 1.00 75.06 100 THR A N 1
ATOM 766 C CA . THR A 1 100 ? -17.830 -0.736 20.899 1.00 75.06 100 THR A CA 1
ATOM 767 C C . THR A 1 100 ? -17.295 -1.932 20.104 1.00 75.06 100 THR A C 1
ATOM 769 O O . THR A 1 100 ? -16.293 -2.554 20.463 1.00 75.06 100 THR A O 1
ATOM 772 N N . HIS A 1 101 ? -17.928 -2.245 18.970 1.00 80.19 101 HIS A N 1
ATOM 773 C CA . HIS A 1 101 ? -17.660 -3.427 18.156 1.00 80.19 101 HIS A CA 1
ATOM 774 C C . HIS A 1 101 ? -16.486 -3.250 17.176 1.00 80.19 101 HIS A C 1
ATOM 776 O O . HIS A 1 101 ? -16.615 -3.466 15.970 1.00 80.19 101 HIS A O 1
ATOM 782 N N . LEU A 1 102 ? -15.299 -2.953 17.717 1.00 76.62 102 LEU A N 1
ATOM 783 C CA . LEU A 1 102 ? -14.053 -2.776 16.958 1.00 76.62 102 LEU A CA 1
ATOM 784 C C . LEU A 1 102 ? -13.711 -3.986 16.071 1.00 76.62 102 LEU A C 1
ATOM 786 O O . LEU A 1 102 ? -13.237 -3.830 14.950 1.00 76.62 102 LEU A O 1
ATOM 790 N N . LYS A 1 103 ? -13.995 -5.205 16.554 1.00 79.50 103 LYS A N 1
ATOM 791 C CA . LYS A 1 103 ? -13.722 -6.451 15.817 1.00 79.50 103 LYS A CA 1
ATOM 792 C C . LYS A 1 103 ? -14.472 -6.510 14.484 1.00 79.50 103 LYS A C 1
ATOM 794 O O . LYS A 1 103 ? -13.875 -6.848 13.470 1.00 79.50 103 LYS A O 1
ATOM 799 N N . TYR A 1 104 ? -15.760 -6.166 14.476 1.00 80.50 104 TYR A N 1
ATOM 800 C CA . TYR A 1 104 ? -16.577 -6.194 13.259 1.00 80.50 104 TYR A CA 1
ATOM 801 C C . TYR A 1 104 ? -16.196 -5.075 12.287 1.00 80.50 104 TYR A C 1
ATOM 803 O O . TYR A 1 104 ? -16.189 -5.288 11.076 1.00 80.50 104 TYR A O 1
ATOM 811 N N . MET A 1 105 ? -15.798 -3.914 12.810 1.00 78.31 105 MET A N 1
ATOM 812 C CA . MET A 1 105 ? -15.258 -2.828 11.995 1.00 78.31 105 MET A CA 1
ATOM 813 C C . MET A 1 105 ? -13.951 -3.238 11.299 1.00 78.31 105 MET A C 1
ATOM 815 O O . MET A 1 105 ? -13.771 -2.964 10.115 1.00 78.31 105 MET A O 1
ATOM 819 N N . LEU A 1 106 ? -13.079 -3.965 12.003 1.00 79.69 106 LEU A N 1
ATOM 820 C CA . LEU A 1 106 ? -11.824 -4.471 11.451 1.00 79.69 106 LEU A CA 1
ATOM 821 C C . LEU A 1 106 ? -12.050 -5.542 10.373 1.00 79.69 106 LEU A C 1
ATOM 823 O O . LEU A 1 106 ? -11.405 -5.496 9.329 1.00 79.69 106 LEU A O 1
ATOM 827 N N . TYR A 1 107 ? -12.990 -6.470 10.587 1.00 81.62 107 TYR A N 1
ATOM 828 C CA . TYR A 1 107 ? -13.366 -7.456 9.564 1.00 81.62 107 TYR A CA 1
ATOM 829 C C . TYR A 1 107 ? -13.872 -6.789 8.281 1.00 81.62 107 TYR A C 1
ATOM 831 O O . TYR A 1 107 ? -13.460 -7.179 7.190 1.00 81.62 107 TYR A O 1
ATOM 839 N N . ASN A 1 108 ? -14.715 -5.759 8.405 1.00 79.81 108 ASN A N 1
ATOM 840 C CA . ASN A 1 108 ? -15.191 -4.996 7.251 1.00 79.81 108 ASN A CA 1
ATOM 841 C C . ASN A 1 108 ? -14.057 -4.235 6.551 1.00 79.81 108 ASN A C 1
ATOM 843 O O . ASN A 1 108 ? -13.991 -4.264 5.325 1.00 79.81 108 ASN A O 1
ATOM 847 N N . GLY A 1 109 ? -13.137 -3.619 7.302 1.00 78.38 109 GLY A N 1
ATOM 848 C CA . GLY A 1 109 ? -11.943 -2.982 6.734 1.00 78.38 109 GLY A CA 1
ATOM 849 C C . GLY A 1 109 ? -11.120 -3.963 5.894 1.00 78.38 109 GLY A C 1
ATOM 850 O O . GLY A 1 109 ? -10.865 -3.718 4.717 1.00 78.38 109 GLY A O 1
ATOM 851 N N . TRP A 1 110 ? -10.819 -5.145 6.440 1.00 79.62 110 TRP A N 1
ATOM 852 C CA . TRP A 1 110 ? -10.099 -6.195 5.710 1.00 79.62 110 TRP A CA 1
ATOM 853 C C . TRP A 1 110 ? -10.849 -6.712 4.479 1.00 79.62 110 TRP A C 1
ATOM 855 O O . TRP A 1 110 ? -10.226 -6.928 3.440 1.00 79.62 110 TRP A O 1
ATOM 865 N N . ALA A 1 111 ? -12.171 -6.874 4.553 1.00 84.50 111 ALA A N 1
ATOM 866 C CA . ALA A 1 111 ? -12.976 -7.271 3.400 1.00 84.50 111 ALA A CA 1
ATOM 867 C C . ALA A 1 111 ? -12.890 -6.237 2.262 1.00 84.50 111 ALA A C 1
ATOM 869 O O . ALA A 1 111 ? -12.708 -6.609 1.100 1.00 84.50 111 ALA A O 1
ATOM 870 N N . ILE A 1 112 ? -12.952 -4.943 2.595 1.00 82.38 112 ILE A N 1
ATOM 871 C CA . ILE A 1 112 ? -12.826 -3.850 1.624 1.00 82.38 112 ILE A CA 1
ATOM 872 C C . ILE A 1 112 ? -11.406 -3.795 1.051 1.00 82.38 112 ILE A C 1
ATOM 874 O O . ILE A 1 112 ? -11.254 -3.643 -0.159 1.00 82.38 112 ILE A O 1
ATOM 878 N N . VAL A 1 113 ? -10.365 -3.981 1.872 1.00 82.25 113 VAL A N 1
ATOM 879 C CA . VAL A 1 113 ? -8.967 -4.039 1.407 1.00 82.25 113 VAL A CA 1
ATOM 880 C C . VAL A 1 113 ? -8.767 -5.175 0.407 1.00 82.25 113 VAL A C 1
ATOM 882 O O . VAL A 1 113 ? -8.200 -4.944 -0.658 1.00 82.25 113 VAL A O 1
ATOM 885 N N . VAL A 1 114 ? -9.272 -6.380 0.691 1.00 84.81 114 VAL A N 1
ATOM 886 C CA . VAL A 1 114 ? -9.177 -7.525 -0.232 1.00 84.81 114 VAL A CA 1
ATOM 887 C C . VAL A 1 114 ? -9.909 -7.239 -1.544 1.00 84.81 114 VAL A C 1
ATOM 889 O O . VAL A 1 114 ? -9.352 -7.477 -2.617 1.00 84.81 114 VAL A O 1
ATOM 892 N N . ALA A 1 115 ? -11.119 -6.678 -1.482 1.00 87.19 115 ALA A N 1
ATOM 893 C CA . ALA A 1 115 ? -11.857 -6.279 -2.678 1.00 87.19 115 ALA A CA 1
ATOM 894 C C . ALA A 1 115 ? -11.091 -5.226 -3.499 1.00 87.19 115 ALA A C 1
ATOM 896 O O . ALA A 1 115 ? -11.001 -5.346 -4.722 1.00 87.19 115 ALA A O 1
ATOM 897 N N . ASN A 1 116 ? -10.472 -4.245 -2.835 1.00 84.50 116 ASN A N 1
ATOM 898 C CA . ASN A 1 116 ? -9.642 -3.231 -3.483 1.00 84.50 116 ASN A CA 1
ATOM 899 C C . ASN A 1 116 ? -8.393 -3.834 -4.132 1.00 84.50 116 ASN A C 1
ATOM 901 O O . ASN A 1 116 ? -8.043 -3.455 -5.248 1.00 84.50 116 ASN A O 1
ATOM 905 N N . ILE A 1 117 ? -7.746 -4.807 -3.483 1.00 85.50 117 ILE A N 1
ATOM 906 C CA . ILE A 1 117 ? -6.593 -5.506 -4.059 1.00 85.50 117 ILE A CA 1
ATOM 907 C C . ILE A 1 117 ? -6.971 -6.176 -5.377 1.00 85.50 117 ILE A C 1
ATOM 909 O O . ILE A 1 117 ? -6.264 -6.013 -6.370 1.00 85.50 117 ILE A O 1
ATOM 913 N N . ILE A 1 118 ? -8.098 -6.889 -5.401 1.00 88.06 118 ILE A N 1
ATOM 914 C CA . ILE A 1 118 ? -8.585 -7.574 -6.602 1.00 88.06 118 ILE A CA 1
ATOM 915 C C . ILE A 1 118 ? -8.940 -6.556 -7.692 1.00 88.06 118 ILE A C 1
ATOM 917 O O . ILE A 1 118 ? -8.514 -6.710 -8.837 1.00 88.06 118 ILE A O 1
ATOM 921 N N . LEU A 1 119 ? -9.673 -5.496 -7.338 1.00 88.12 119 LEU A N 1
ATOM 922 C CA . LEU A 1 119 ? -10.072 -4.445 -8.272 1.00 88.12 119 LEU A CA 1
ATOM 923 C C . LEU A 1 119 ? -8.856 -3.795 -8.939 1.00 88.12 119 LEU A C 1
ATOM 925 O O . LEU A 1 119 ? -8.803 -3.719 -10.165 1.00 88.12 119 LEU A O 1
ATOM 929 N N . PHE A 1 120 ? -7.870 -3.353 -8.155 1.00 84.00 120 PHE A N 1
ATOM 930 C CA . PHE A 1 120 ? -6.683 -2.690 -8.692 1.00 84.00 120 PHE A CA 1
ATOM 931 C C . PHE A 1 120 ? -5.765 -3.651 -9.444 1.00 84.00 120 PHE A C 1
ATOM 933 O O . PHE A 1 120 ? -5.223 -3.262 -10.475 1.00 84.00 120 PHE A O 1
ATOM 940 N N . ALA A 1 121 ? -5.643 -4.912 -9.016 1.00 83.94 121 ALA A N 1
ATOM 941 C CA . ALA A 1 121 ? -4.916 -5.927 -9.777 1.00 83.94 121 ALA A CA 1
ATOM 942 C C . ALA A 1 121 ? -5.495 -6.097 -11.191 1.00 83.94 121 ALA A C 1
ATOM 944 O O . ALA A 1 121 ? -4.745 -6.083 -12.166 1.00 83.94 121 ALA A O 1
ATOM 945 N N . LEU A 1 122 ? -6.823 -6.190 -11.316 1.00 86.06 122 LEU A N 1
ATOM 946 C CA . LEU A 1 122 ? -7.504 -6.270 -12.612 1.00 86.06 122 LEU A CA 1
ATOM 947 C C . LEU A 1 122 ? -7.373 -4.968 -13.406 1.00 86.06 122 LEU A C 1
ATOM 949 O O . LEU A 1 122 ? -7.081 -4.995 -14.601 1.00 86.06 122 LEU A O 1
ATOM 953 N N . LEU A 1 123 ? -7.542 -3.825 -12.742 1.00 83.44 123 LEU A N 1
ATOM 954 C CA . LEU A 1 123 ? -7.407 -2.513 -13.364 1.00 83.44 123 LEU A CA 1
ATOM 955 C C . LEU A 1 123 ? -6.010 -2.335 -13.975 1.00 83.44 123 LEU A C 1
ATOM 957 O O . LEU A 1 123 ? -5.898 -1.870 -15.106 1.00 83.44 123 LEU A O 1
ATOM 961 N N . PHE A 1 124 ? -4.949 -2.747 -13.275 1.00 80.44 124 PHE A N 1
ATOM 962 C CA . PHE A 1 124 ? -3.582 -2.661 -13.787 1.00 80.44 124 PHE A CA 1
ATOM 963 C C . PHE A 1 124 ? -3.341 -3.561 -15.002 1.00 80.44 124 PHE A C 1
ATOM 965 O O . PHE A 1 124 ? -2.562 -3.168 -15.857 1.00 80.44 124 PHE A O 1
ATOM 972 N N . GLN A 1 125 ? -4.018 -4.707 -15.123 1.00 77.62 125 GLN A N 1
ATOM 973 C CA . GLN A 1 125 ? -3.925 -5.572 -16.311 1.00 77.62 125 GLN A CA 1
ATOM 974 C C . GLN A 1 125 ? -4.656 -4.996 -17.535 1.00 77.62 125 GLN A C 1
ATOM 976 O O . GLN 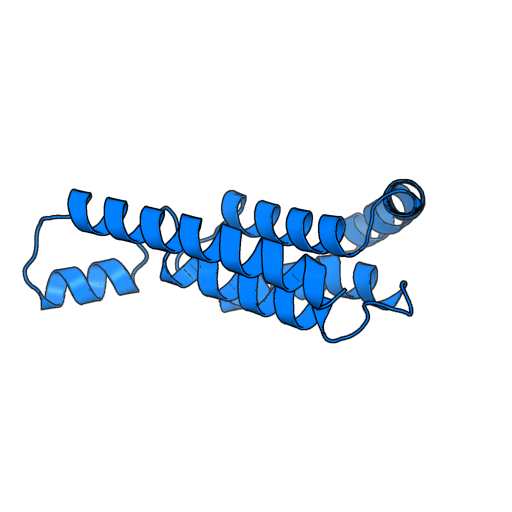A 1 125 ? -4.294 -5.292 -18.667 1.00 77.62 125 GLN A O 1
ATOM 981 N N . ILE A 1 126 ? -5.705 -4.194 -17.325 1.00 77.81 126 ILE A N 1
ATOM 982 C CA . ILE A 1 126 ? -6.499 -3.593 -18.413 1.00 77.81 126 ILE A CA 1
ATOM 983 C C . ILE A 1 126 ? -5.873 -2.280 -18.902 1.00 77.81 126 ILE A C 1
ATOM 985 O O . ILE A 1 126 ? -5.974 -1.922 -20.075 1.00 77.81 126 ILE A O 1
ATOM 989 N N . LEU A 1 127 ? -5.292 -1.512 -17.982 1.00 70.19 127 LEU A N 1
ATOM 990 C CA . LEU A 1 127 ? -4.904 -0.122 -18.211 1.00 70.19 127 LEU A CA 1
ATOM 991 C C . LEU A 1 127 ? -3.461 0.045 -18.719 1.00 70.19 127 LEU A C 1
ATOM 993 O O . LEU A 1 127 ? -3.114 1.137 -19.184 1.00 70.19 127 LEU A O 1
ATOM 997 N N . VAL A 1 128 ? -2.631 -0.993 -18.585 1.00 62.88 128 VAL A N 1
ATOM 998 C CA . VAL A 1 128 ? -1.180 -0.993 -18.828 1.00 62.88 128 VAL A CA 1
ATOM 999 C C . VAL A 1 128 ? -0.807 -2.091 -19.811 1.00 62.88 128 VAL A C 1
ATOM 1001 O O . VAL A 1 128 ? -0.007 -1.782 -20.724 1.00 62.88 128 VAL A O 1
#

Organism: Klebsiella variicola (NCBI:txid244366)

Foldseek 3Di:
DPPCVVLVVVLVVCLVVCVPPDVLVVLLVLLVVLLVVPDAPPLVVQLVVSCSRCVVVQCVDPPLNPQSNVLSSVSSSVCNVLHLDQHPVNVVVCVVVVHPCVVVSNVVSVVVNVVSSVVSSVVSVVRD

Secondary structure (DSSP, 8-state):
--SSHHHHHHHHHHHHHHTTS-HHHHHHHHHHHHHHT--TT-HHHHHHHHHHHHHHHHHTSTTSTTHHHHHHHHHHHHHHHH-SS--HHHHHHHHHTT---HHHHHHHHHHHHHHHHHHHHHHHHHH-